Protein AF-A0A847EDJ4-F1 (afdb_monomer_lite)

Foldseek 3Di:
DFAKDWDDDQFKIWIWTQDPVGTDTDDIDTQNQVVPADPVPGGDPVSVVVVVVVVVVVCVVPVVHD

Structure (mmCIF, N/CA/C/O backbone):
data_AF-A0A847EDJ4-F1
#
_entry.id   AF-A0A847EDJ4-F1
#
loop_
_atom_site.group_PDB
_atom_site.id
_atom_site.type_symbol
_atom_site.label_atom_id
_atom_site.label_alt_id
_atom_site.label_comp_id
_atom_site.label_asym_id
_atom_site.label_entity_id
_atom_site.label_seq_id
_atom_site.pdbx_PDB_ins_code
_atom_site.Cartn_x
_atom_site.Cartn_y
_atom_site.Cartn_z
_atom_site.occupancy
_atom_site.B_iso_or_equiv
_atom_site.auth_seq_id
_atom_site.auth_comp_id
_atom_site.auth_asym_id
_atom_site.auth_atom_id
_atom_site.pdbx_PDB_model_num
ATOM 1 N N . MET A 1 1 ? -10.471 -3.334 19.627 1.00 61.44 1 MET A N 1
ATOM 2 C CA . MET A 1 1 ? -9.109 -3.069 19.125 1.00 61.44 1 MET A CA 1
ATOM 3 C C . MET A 1 1 ? -9.227 -2.120 17.955 1.00 61.44 1 MET A C 1
ATOM 5 O O . MET A 1 1 ? -10.095 -2.338 17.122 1.00 61.44 1 MET A O 1
ATOM 9 N N . ASN A 1 2 ? -8.435 -1.051 17.946 1.00 82.25 2 ASN A N 1
ATOM 10 C CA . ASN A 1 2 ? -8.384 -0.104 16.840 1.00 82.25 2 ASN A CA 1
ATOM 11 C C . ASN A 1 2 ? -7.294 -0.594 15.882 1.00 82.25 2 ASN A C 1
ATOM 13 O O . ASN A 1 2 ? -6.116 -0.438 16.191 1.00 82.25 2 ASN A O 1
ATOM 17 N N . THR A 1 3 ? -7.684 -1.288 14.816 1.00 93.19 3 THR A N 1
ATOM 18 C CA . THR A 1 3 ? -6.746 -1.916 13.875 1.00 93.19 3 THR A CA 1
ATOM 19 C C . THR A 1 3 ? -6.965 -1.352 12.486 1.00 93.19 3 THR A C 1
ATOM 21 O O . THR A 1 3 ? -8.113 -1.285 12.036 1.00 93.19 3 THR A O 1
ATOM 24 N N . ILE A 1 4 ? -5.878 -0.970 11.820 1.00 95.69 4 ILE A N 1
ATOM 25 C CA . ILE A 1 4 ? -5.907 -0.565 10.418 1.00 95.69 4 ILE A CA 1
ATOM 26 C C . ILE A 1 4 ? -5.548 -1.769 9.554 1.00 95.69 4 ILE A C 1
ATOM 28 O O . ILE A 1 4 ? -4.528 -2.420 9.752 1.00 95.69 4 ILE A O 1
ATOM 32 N N . LEU A 1 5 ? -6.412 -2.080 8.595 1.00 95.38 5 LEU A N 1
ATOM 33 C CA . LEU A 1 5 ? -6.172 -3.110 7.594 1.00 95.38 5 LEU A CA 1
ATOM 34 C C . LEU A 1 5 ? -5.759 -2.422 6.299 1.00 95.38 5 LEU A C 1
ATOM 36 O O . LEU A 1 5 ? -6.397 -1.452 5.892 1.00 95.38 5 LEU A O 1
ATOM 40 N N . ILE A 1 6 ? -4.713 -2.927 5.655 1.00 95.69 6 ILE A N 1
ATOM 41 C CA . ILE A 1 6 ? -4.243 -2.438 4.359 1.00 95.69 6 ILE A CA 1
ATOM 42 C C . ILE A 1 6 ? -4.300 -3.611 3.384 1.00 95.69 6 ILE A C 1
ATOM 44 O O . ILE A 1 6 ? -3.685 -4.648 3.620 1.00 95.69 6 ILE A O 1
ATOM 48 N N . ASP A 1 7 ? -5.058 -3.438 2.310 1.00 95.12 7 ASP A N 1
ATOM 49 C CA . ASP A 1 7 ? -5.210 -4.377 1.202 1.00 95.12 7 ASP A CA 1
ATOM 50 C C . ASP A 1 7 ? -4.494 -3.800 -0.019 1.00 95.12 7 ASP A C 1
ATOM 52 O O . ASP A 1 7 ? -4.852 -2.722 -0.503 1.00 95.12 7 ASP A O 1
ATOM 56 N N . VAL A 1 8 ? -3.454 -4.493 -0.480 1.00 94.38 8 VAL A N 1
ATOM 57 C CA . VAL A 1 8 ? -2.632 -4.087 -1.622 1.00 94.38 8 VAL A CA 1
ATOM 58 C C . VAL A 1 8 ? -2.942 -5.013 -2.791 1.00 94.38 8 VAL A C 1
ATOM 60 O O . VAL A 1 8 ? -2.453 -6.138 -2.864 1.00 94.38 8 VAL A O 1
ATOM 63 N N . GLY A 1 9 ? -3.761 -4.521 -3.718 1.00 91.06 9 GLY A N 1
ATOM 64 C CA . GLY A 1 9 ? -4.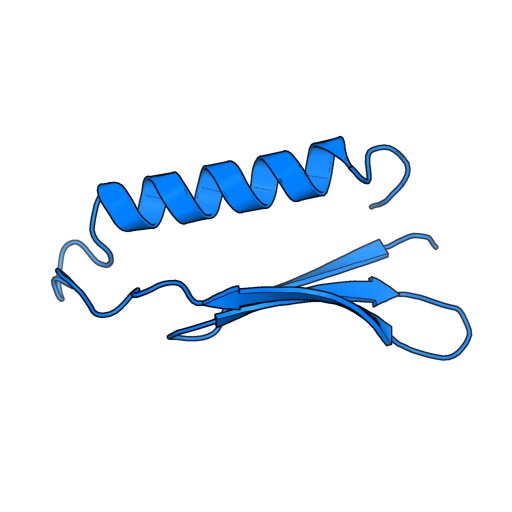046 -5.183 -4.984 1.00 91.06 9 GLY A CA 1
ATOM 65 C C . GLY A 1 9 ? -3.097 -4.742 -6.099 1.00 91.06 9 GLY A C 1
ATOM 66 O O . GLY A 1 9 ? -2.333 -3.792 -5.966 1.00 91.06 9 GLY A O 1
ATOM 67 N N . SER A 1 10 ? -3.212 -5.386 -7.262 1.00 86.88 10 SER A N 1
ATOM 68 C CA . SER A 1 10 ? -2.353 -5.116 -8.432 1.00 86.88 10 SER A CA 1
ATOM 69 C C . SER A 1 10 ? -2.531 -3.733 -9.076 1.00 86.88 10 SER A C 1
ATOM 71 O O . SER A 1 10 ? -1.785 -3.376 -9.986 1.00 86.88 10 SER A O 1
ATOM 73 N N . SER A 1 11 ? -3.531 -2.952 -8.663 1.00 90.12 11 SER A N 1
ATOM 74 C CA . SER A 1 11 ? -3.765 -1.594 -9.186 1.00 90.12 11 SER A CA 1
ATOM 75 C C . SER A 1 11 ? -4.330 -0.620 -8.155 1.00 90.12 11 SER A C 1
ATOM 77 O O . SER A 1 11 ? -4.494 0.563 -8.442 1.00 90.12 11 SER A O 1
ATOM 79 N N . THR A 1 12 ? -4.671 -1.103 -6.960 1.00 94.06 12 THR A N 1
ATOM 80 C CA . THR A 1 12 ? -5.326 -0.293 -5.933 1.00 94.06 12 THR A CA 1
ATOM 81 C C . THR A 1 12 ? -4.870 -0.713 -4.555 1.00 94.06 12 THR A C 1
ATOM 83 O O . THR A 1 12 ? -4.775 -1.907 -4.279 1.00 94.06 12 THR A O 1
ATOM 86 N N . ILE A 1 13 ? -4.708 0.265 -3.676 1.00 96.06 13 ILE A N 1
ATOM 87 C CA . ILE A 1 13 ? -4.555 0.063 -2.243 1.00 96.06 13 ILE A CA 1
ATOM 88 C C . ILE A 1 13 ? -5.826 0.544 -1.562 1.00 96.06 13 ILE A C 1
ATOM 90 O O . ILE A 1 13 ? -6.286 1.662 -1.810 1.00 96.06 13 ILE A O 1
ATOM 94 N N . LYS A 1 14 ? -6.387 -0.298 -0.700 1.00 96.94 14 LYS A N 1
ATOM 95 C CA . LYS A 1 14 ? -7.541 0.029 0.135 1.00 96.94 14 LYS A CA 1
ATOM 96 C C . LYS A 1 14 ? -7.146 -0.058 1.596 1.00 96.94 14 LYS A C 1
ATOM 98 O O . LYS A 1 14 ? -6.456 -0.989 2.004 1.00 96.94 14 LYS A O 1
ATOM 103 N N . THR A 1 15 ? -7.595 0.902 2.390 1.00 96.25 15 THR A N 1
ATOM 104 C CA . THR A 1 15 ? -7.390 0.896 3.835 1.00 96.25 15 THR A CA 1
ATOM 105 C C . THR A 1 15 ? -8.719 0.851 4.553 1.00 96.25 15 THR A C 1
ATOM 107 O O . THR A 1 15 ? -9.705 1.462 4.128 1.00 96.25 15 THR A O 1
ATOM 110 N N . TYR A 1 16 ? -8.739 0.128 5.665 1.00 96.06 16 TYR A N 1
ATOM 111 C CA . TYR A 1 16 ? -9.938 -0.070 6.454 1.00 96.06 16 TYR A CA 1
ATOM 112 C C . TYR A 1 16 ? -9.650 0.112 7.932 1.00 96.06 16 TYR A C 1
ATOM 114 O O . TYR A 1 16 ? -8.588 -0.258 8.426 1.00 96.06 16 TYR A O 1
ATOM 122 N N . LYS A 1 17 ? -10.646 0.605 8.656 1.00 94.38 17 LYS A N 1
ATOM 123 C CA . LYS A 1 17 ? -10.695 0.546 10.108 1.00 94.38 17 LYS A CA 1
ATOM 124 C C . LYS A 1 17 ? -11.490 -0.679 10.526 1.00 94.38 17 LYS A C 1
ATOM 126 O O . LYS A 1 17 ? -12.647 -0.827 10.129 1.00 94.38 17 LYS A O 1
ATOM 131 N N . ASN A 1 18 ? -10.897 -1.531 11.353 1.00 92.94 18 ASN A N 1
ATOM 132 C CA . ASN A 1 18 ? -11.635 -2.596 12.014 1.00 92.94 18 ASN A CA 1
ATOM 133 C C . ASN A 1 18 ? -12.487 -2.003 13.148 1.00 92.94 18 ASN A C 1
ATOM 135 O O . ASN A 1 18 ? -11.974 -1.342 14.054 1.00 92.94 18 ASN A O 1
ATOM 139 N N . THR A 1 19 ? -13.791 -2.234 13.094 1.00 89.50 19 THR A N 1
ATOM 140 C CA . THR A 1 19 ? -14.785 -1.760 14.063 1.00 89.50 19 THR A CA 1
ATOM 141 C C . THR A 1 19 ? -15.497 -2.952 14.703 1.00 89.50 19 THR A C 1
ATOM 143 O O . THR A 1 19 ? -15.348 -4.089 14.262 1.00 89.50 19 THR A O 1
ATOM 146 N N . LYS A 1 20 ? -16.306 -2.724 15.746 1.00 87.44 20 LYS A N 1
ATOM 147 C CA . LYS A 1 20 ? -17.086 -3.814 16.366 1.00 87.44 20 LYS A CA 1
ATOM 148 C C . LYS A 1 20 ? -18.127 -4.413 15.407 1.00 87.44 20 LYS A C 1
ATOM 150 O O . LYS A 1 20 ? -18.564 -5.535 15.624 1.00 87.44 20 LYS A O 1
ATOM 155 N N . GLN A 1 21 ? -18.525 -3.660 14.384 1.00 89.06 21 GLN A N 1
ATOM 156 C CA . GLN A 1 21 ? -19.578 -3.996 13.429 1.00 89.06 21 GLN A CA 1
ATOM 157 C C . GLN A 1 21 ? -19.029 -4.510 12.087 1.00 89.06 21 GLN A C 1
ATOM 159 O O . GLN A 1 21 ? -19.812 -4.806 11.190 1.00 89.06 21 GLN A O 1
ATOM 164 N N . GLY A 1 22 ? -17.703 -4.612 11.935 1.00 89.38 22 GLY A N 1
ATOM 165 C CA . GLY A 1 22 ? -17.046 -5.016 10.692 1.00 89.38 22 GLY A CA 1
ATOM 166 C C . GLY A 1 22 ? -15.971 -4.024 10.256 1.00 89.38 22 GLY A C 1
ATOM 167 O O . GLY A 1 22 ? -15.370 -3.337 11.082 1.00 89.38 22 GLY A O 1
ATOM 168 N N . VAL A 1 23 ? -15.725 -3.934 8.952 1.00 92.50 23 VAL A N 1
ATOM 169 C CA . VAL A 1 23 ? -14.688 -3.065 8.378 1.00 92.50 23 VAL A CA 1
ATOM 170 C C . VAL A 1 23 ? -15.296 -1.817 7.744 1.00 92.50 23 VAL A C 1
ATOM 172 O O . VAL A 1 23 ? -16.269 -1.898 6.999 1.00 92.50 23 VAL A O 1
ATOM 175 N N . GLN A 1 24 ? -14.705 -0.656 8.021 1.00 93.69 24 GLN A N 1
ATOM 176 C CA . GLN A 1 24 ? -15.058 0.615 7.388 1.00 93.69 24 GLN A CA 1
ATOM 177 C C . GLN A 1 24 ? -13.918 1.059 6.472 1.00 93.69 24 GLN A C 1
ATOM 179 O O . GLN A 1 24 ? -12.783 1.144 6.931 1.00 93.69 24 GLN A O 1
ATOM 184 N N . ILE A 1 25 ? -14.207 1.385 5.211 1.00 94.31 25 ILE A N 1
ATOM 185 C CA . ILE A 1 25 ? -13.211 1.950 4.285 1.00 94.31 25 ILE A CA 1
ATOM 186 C C . ILE A 1 25 ? -12.786 3.338 4.776 1.00 94.31 25 ILE A C 1
ATOM 188 O O . ILE A 1 25 ? -13.632 4.175 5.087 1.00 94.31 25 ILE A O 1
ATOM 192 N N . LEU A 1 26 ? -11.477 3.574 4.824 1.00 94.00 26 LEU A N 1
ATOM 193 C CA . LEU A 1 26 ? -10.888 4.878 5.125 1.00 94.00 26 LEU A CA 1
ATOM 194 C C . LEU A 1 26 ? -10.369 5.562 3.860 1.00 94.00 26 LEU A C 1
ATOM 196 O O . LEU A 1 26 ? -10.600 6.751 3.662 1.00 94.00 26 LEU A O 1
ATOM 200 N N . LEU A 1 27 ? -9.678 4.811 3.003 1.00 94.75 27 LEU A N 1
ATOM 201 C CA . LEU A 1 27 ? -9.075 5.321 1.777 1.00 94.75 27 LEU A CA 1
ATOM 202 C C . LEU A 1 27 ? -9.049 4.231 0.709 1.00 94.75 27 LEU A C 1
ATOM 204 O O . LEU A 1 27 ? -8.834 3.055 0.998 1.00 94.75 27 LEU A O 1
ATOM 208 N N . GLN A 1 28 ? -9.201 4.649 -0.542 1.00 95.88 28 GLN A N 1
ATOM 209 C CA . GLN A 1 28 ? -8.863 3.854 -1.711 1.00 95.88 28 GLN A CA 1
ATOM 210 C C . GLN A 1 28 ? -8.015 4.719 -2.640 1.00 95.88 28 GLN A C 1
ATOM 212 O O . GLN A 1 28 ? -8.422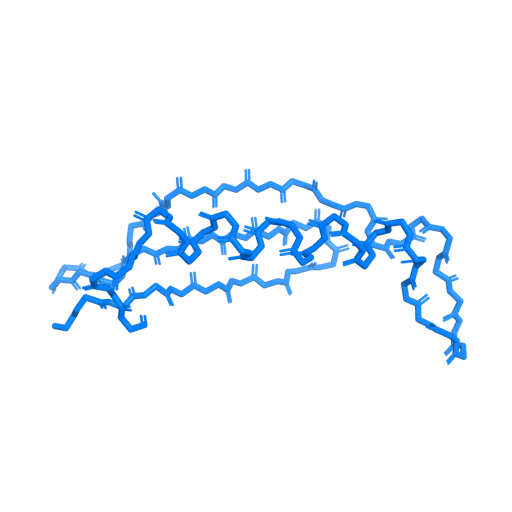 5.824 -2.994 1.00 95.88 28 GLN A O 1
ATOM 217 N N . ARG A 1 29 ? -6.849 4.214 -3.044 1.00 95.00 29 ARG A N 1
ATOM 218 C CA . ARG A 1 29 ? -5.943 4.897 -3.969 1.00 95.00 29 ARG A CA 1
ATOM 219 C C . ARG A 1 29 ? -5.512 3.947 -5.073 1.00 95.00 29 ARG A C 1
ATOM 221 O O . ARG A 1 29 ? -5.169 2.800 -4.798 1.00 95.00 29 ARG A O 1
ATOM 228 N N . SER A 1 30 ? -5.533 4.424 -6.310 1.00 94.94 30 SER A N 1
ATOM 229 C CA . SER A 1 30 ? -4.968 3.688 -7.438 1.00 94.94 30 SER A CA 1
ATOM 230 C C . SER A 1 30 ? -3.464 3.918 -7.499 1.00 94.94 30 SER A C 1
ATOM 232 O O . SER A 1 30 ? -3.018 5.050 -7.336 1.00 94.94 30 SER A O 1
ATOM 234 N N . ILE A 1 31 ? -2.711 2.850 -7.742 1.00 92.06 31 ILE A N 1
ATOM 235 C CA . ILE A 1 31 ? -1.266 2.885 -7.973 1.00 92.06 31 ILE A CA 1
ATOM 236 C C . ILE A 1 31 ? -0.974 1.997 -9.182 1.00 92.06 31 ILE A C 1
ATOM 238 O O . ILE A 1 31 ? -1.441 0.858 -9.256 1.00 92.06 31 ILE A O 1
ATOM 242 N N . ALA A 1 32 ? -0.210 2.514 -10.141 1.00 90.12 32 ALA A N 1
ATOM 243 C CA . ALA A 1 32 ? 0.089 1.837 -11.398 1.00 90.12 32 ALA A CA 1
ATOM 244 C C . ALA A 1 32 ? 1.230 0.810 -11.252 1.00 90.12 32 ALA A C 1
ATOM 246 O O . ALA A 1 32 ? 2.246 0.910 -11.919 1.00 90.12 32 ALA A O 1
ATOM 247 N N . PHE A 1 33 ? 1.062 -0.219 -10.413 1.00 89.75 33 PHE A N 1
ATOM 248 C CA . PHE A 1 33 ? 2.110 -1.225 -10.143 1.00 89.75 33 PHE A CA 1
ATOM 249 C C . PHE A 1 33 ? 2.654 -1.966 -11.367 1.00 89.75 33 PHE A C 1
ATOM 251 O O . PHE A 1 33 ? 3.749 -2.518 -11.308 1.00 89.75 33 PHE A O 1
ATOM 258 N N . LYS A 1 34 ? 1.878 -2.024 -12.451 1.00 89.12 34 LYS A N 1
ATOM 259 C CA . LYS A 1 34 ? 2.287 -2.677 -13.698 1.00 89.12 34 LYS A CA 1
ATOM 260 C C . LYS A 1 34 ? 3.133 -1.770 -14.589 1.00 89.12 34 LYS A C 1
ATOM 262 O O . LYS A 1 34 ? 3.776 -2.275 -15.503 1.00 89.12 34 LYS A O 1
ATOM 267 N N . ASP A 1 35 ? 3.098 -0.460 -14.358 1.00 89.25 35 ASP A N 1
ATOM 268 C CA . ASP A 1 35 ? 3.877 0.488 -15.140 1.00 89.25 35 ASP A CA 1
ATOM 269 C C . ASP A 1 35 ? 5.350 0.405 -14.729 1.00 89.25 35 ASP A C 1
ATOM 271 O O . ASP A 1 35 ? 5.692 0.519 -13.550 1.00 89.25 35 ASP A O 1
ATOM 275 N N . GLY A 1 36 ? 6.216 0.112 -15.699 1.00 88.06 36 GLY A N 1
ATOM 276 C CA . GLY A 1 36 ? 7.626 -0.179 -15.441 1.00 88.06 36 GLY A CA 1
ATOM 277 C C . GLY A 1 36 ? 7.880 -1.451 -14.620 1.00 88.06 36 GLY A C 1
ATOM 278 O O . GLY A 1 36 ? 8.919 -1.535 -13.970 1.00 88.06 36 GLY A O 1
ATOM 279 N N . PHE A 1 37 ? 6.952 -2.421 -14.613 1.00 92.19 37 PHE A N 1
ATOM 280 C CA . PHE A 1 37 ? 7.175 -3.710 -13.952 1.00 92.19 37 PHE A CA 1
ATOM 281 C C . PHE A 1 37 ? 8.229 -4.534 -14.695 1.00 92.19 37 PHE A C 1
ATOM 283 O O . PHE A 1 37 ? 8.085 -4.813 -15.887 1.00 92.19 37 PHE A O 1
ATOM 290 N N . ASP A 1 38 ? 9.234 -4.984 -13.954 1.00 93.31 38 ASP A N 1
ATOM 291 C CA . ASP A 1 38 ? 10.265 -5.898 -14.417 1.00 93.31 38 ASP A CA 1
ATOM 292 C C . ASP A 1 38 ? 10.108 -7.266 -13.721 1.00 93.31 38 ASP A C 1
ATOM 294 O O . ASP A 1 38 ? 9.968 -7.316 -12.499 1.00 93.31 38 ASP A O 1
ATOM 298 N N . PRO A 1 39 ? 10.115 -8.398 -14.445 1.00 93.19 39 PRO A N 1
ATOM 299 C CA . PRO A 1 39 ? 9.969 -9.716 -13.827 1.00 93.19 39 PRO A CA 1
ATOM 300 C C . PRO A 1 39 ? 11.066 -10.089 -12.816 1.00 93.19 39 PRO A C 1
ATOM 302 O O . PRO A 1 39 ? 10.799 -10.911 -11.939 1.00 93.19 39 PRO A O 1
ATOM 305 N N . GLU A 1 40 ? 12.269 -9.515 -12.914 1.00 94.62 40 GLU A N 1
ATOM 306 C CA . GLU A 1 40 ? 13.378 -9.777 -11.985 1.00 94.62 40 GLU A CA 1
ATOM 307 C C . GLU A 1 40 ? 13.438 -8.733 -10.855 1.00 94.62 40 GLU A C 1
ATOM 309 O O . GLU A 1 40 ? 13.638 -9.078 -9.689 1.00 94.62 40 GLU A O 1
ATOM 314 N N . GLY A 1 41 ? 13.234 -7.456 -11.186 1.00 89.25 41 GLY A N 1
ATOM 315 C CA . GLY A 1 41 ? 13.322 -6.301 -10.288 1.00 89.25 41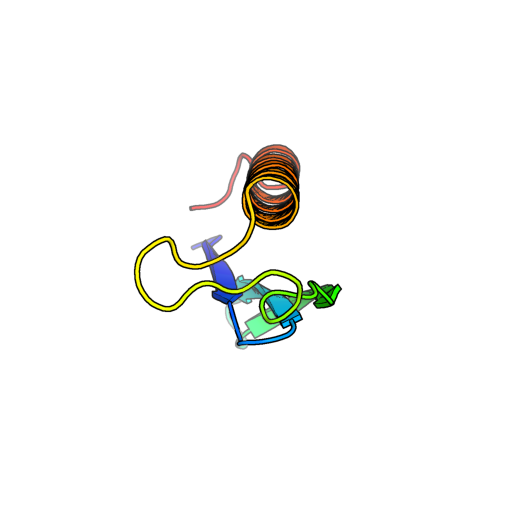 GLY A CA 1
ATOM 316 C C . GLY A 1 41 ? 12.011 -5.908 -9.597 1.00 89.25 41 GLY A C 1
ATOM 317 O O . GLY A 1 41 ? 12.033 -5.186 -8.598 1.00 89.25 41 GLY A O 1
ATOM 318 N N . GLY A 1 42 ? 10.870 -6.400 -10.078 1.00 92.56 42 GLY A N 1
ATOM 319 C CA . GLY A 1 42 ? 9.538 -6.105 -9.559 1.00 92.56 42 GLY A CA 1
ATOM 320 C C . GLY A 1 42 ? 8.993 -4.745 -10.005 1.00 92.56 42 GLY A C 1
ATOM 321 O O . GLY A 1 42 ? 9.093 -4.358 -11.16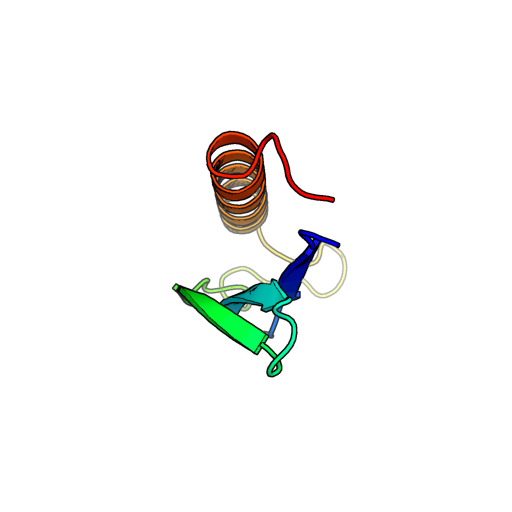4 1.00 92.56 42 GLY A O 1
ATOM 322 N N . ILE A 1 43 ? 8.343 -4.030 -9.084 1.00 93.31 43 ILE A N 1
ATOM 323 C CA . ILE A 1 43 ? 7.753 -2.708 -9.354 1.00 93.31 43 ILE A CA 1
ATOM 324 C C . ILE A 1 43 ? 8.836 -1.628 -9.481 1.00 93.31 43 ILE A C 1
ATOM 326 O O . ILE A 1 43 ? 9.891 -1.724 -8.850 1.00 93.31 43 ILE A O 1
ATOM 330 N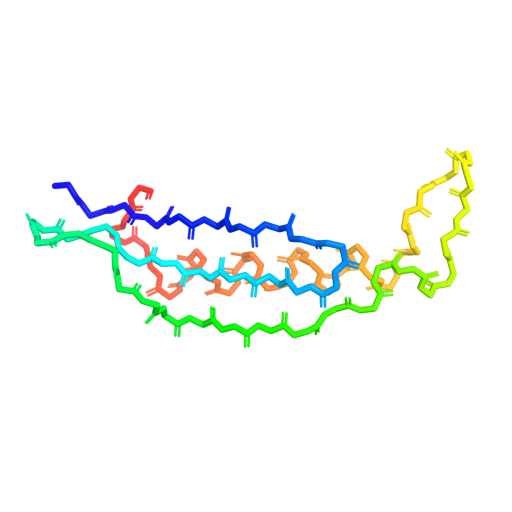 N . SER A 1 44 ? 8.541 -0.564 -10.229 1.00 93.94 44 SER A N 1
ATOM 331 C CA . SER A 1 44 ? 9.450 0.573 -10.406 1.00 93.94 44 SER A CA 1
ATOM 332 C C . SER A 1 44 ? 9.809 1.268 -9.080 1.00 93.94 44 SER A C 1
ATOM 334 O O . SER A 1 44 ? 9.080 1.196 -8.079 1.00 93.94 44 SER A O 1
ATOM 336 N N . SER A 1 45 ? 10.941 1.979 -9.065 1.00 93.25 45 SER A N 1
ATOM 337 C CA . SER A 1 45 ? 11.401 2.726 -7.883 1.00 93.25 45 SER A CA 1
ATOM 338 C C . SER A 1 45 ? 10.428 3.842 -7.504 1.00 93.25 45 SER A C 1
ATOM 340 O O . SER A 1 45 ? 10.186 4.095 -6.323 1.00 93.25 45 SER A O 1
ATOM 342 N N . GLU A 1 46 ? 9.833 4.476 -8.508 1.00 93.19 46 GLU A N 1
ATOM 343 C CA . GLU A 1 46 ? 8.831 5.527 -8.389 1.00 93.19 46 GLU A CA 1
ATOM 344 C C . GLU A 1 46 ? 7.572 4.984 -7.714 1.00 93.19 46 GLU A C 1
ATOM 346 O O . GLU A 1 46 ? 7.095 5.549 -6.728 1.00 93.19 46 GLU A O 1
ATOM 351 N N . THR A 1 47 ? 7.075 3.834 -8.177 1.00 93.12 47 THR A N 1
ATOM 352 C CA . THR A 1 47 ? 5.903 3.195 -7.579 1.00 93.12 47 THR A CA 1
ATOM 353 C C . THR A 1 47 ? 6.182 2.690 -6.165 1.00 93.12 47 THR A C 1
ATOM 355 O O . THR A 1 47 ? 5.334 2.810 -5.278 1.00 93.12 47 THR A O 1
ATOM 358 N N . LYS A 1 48 ? 7.383 2.162 -5.910 1.00 93.31 48 LYS A N 1
ATOM 359 C CA . LYS A 1 48 ? 7.801 1.752 -4.563 1.00 93.31 48 LYS A CA 1
ATOM 360 C C . LYS A 1 48 ? 7.837 2.939 -3.598 1.00 93.31 48 LYS A C 1
ATOM 362 O O . LYS A 1 48 ? 7.394 2.809 -2.457 1.00 93.31 48 LYS A O 1
ATOM 367 N N . LYS A 1 49 ? 8.325 4.095 -4.058 1.00 95.38 49 LYS A N 1
ATOM 368 C CA . LYS A 1 49 ? 8.309 5.342 -3.289 1.00 95.38 49 LYS A CA 1
ATOM 369 C C . LYS A 1 49 ? 6.876 5.782 -2.972 1.00 95.38 49 LYS A C 1
ATOM 371 O O . LYS A 1 49 ? 6.582 6.025 -1.805 1.00 95.38 49 LYS A O 1
ATOM 376 N N . GLU A 1 50 ? 5.981 5.799 -3.962 1.00 94.56 50 GLU A N 1
ATOM 377 C CA . GLU A 1 50 ? 4.568 6.161 -3.755 1.00 94.56 50 GLU A CA 1
ATOM 378 C C . GLU A 1 50 ? 3.878 5.237 -2.734 1.00 94.56 50 GLU A C 1
ATOM 380 O O . GLU A 1 50 ? 3.143 5.706 -1.861 1.00 94.56 50 GLU A O 1
ATOM 385 N N . LEU A 1 51 ? 4.145 3.927 -2.798 1.00 94.19 51 LEU A N 1
ATOM 386 C CA . LEU A 1 51 ? 3.631 2.949 -1.836 1.00 94.19 51 LEU A CA 1
ATOM 387 C C . LEU A 1 51 ? 4.073 3.271 -0.401 1.00 94.19 51 LEU A C 1
ATOM 389 O O . LEU A 1 51 ? 3.245 3.251 0.513 1.00 94.19 51 LEU A O 1
ATOM 393 N N . PHE A 1 52 ? 5.360 3.557 -0.185 1.00 95.56 52 PHE A N 1
ATOM 394 C CA . PHE A 1 52 ? 5.866 3.860 1.154 1.00 95.56 52 PHE A CA 1
ATOM 395 C C . PHE A 1 52 ? 5.335 5.183 1.693 1.00 95.56 52 PHE A C 1
ATOM 397 O O . PHE A 1 52 ? 4.856 5.214 2.824 1.00 95.56 52 PHE A O 1
ATOM 404 N N . GLU A 1 53 ? 5.319 6.237 0.877 1.00 96.25 53 GLU A N 1
ATOM 405 C CA . GLU A 1 53 ? 4.746 7.530 1.267 1.00 96.25 53 GLU A CA 1
ATOM 406 C C . GLU A 1 53 ? 3.269 7.394 1.661 1.00 96.25 53 GLU A C 1
ATOM 408 O O . GLU A 1 53 ? 2.822 7.978 2.652 1.00 96.25 53 GLU A O 1
ATOM 413 N N . LEU A 1 54 ? 2.509 6.566 0.936 1.00 95.25 54 LEU A N 1
ATOM 414 C CA . LEU A 1 54 ? 1.129 6.268 1.295 1.00 95.25 54 LEU A CA 1
ATOM 415 C C . LEU A 1 54 ? 1.041 5.556 2.652 1.00 95.25 54 LEU A C 1
ATOM 417 O O . LEU A 1 54 ? 0.278 5.998 3.513 1.00 95.25 54 LEU A O 1
ATOM 421 N N . ILE A 1 55 ? 1.806 4.480 2.860 1.00 94.50 55 ILE A N 1
ATOM 422 C CA . ILE A 1 55 ? 1.796 3.714 4.118 1.00 94.50 55 ILE A CA 1
ATOM 423 C C . ILE A 1 55 ? 2.188 4.599 5.304 1.00 94.50 55 ILE A C 1
ATOM 425 O O . ILE A 1 55 ? 1.543 4.536 6.352 1.00 94.50 55 ILE A O 1
ATOM 429 N N . ASP A 1 56 ? 3.201 5.444 5.146 1.00 95.81 56 ASP A N 1
ATOM 430 C CA . ASP A 1 56 ? 3.649 6.341 6.207 1.00 95.81 56 ASP A CA 1
ATOM 431 C C . ASP A 1 56 ? 2.597 7.411 6.515 1.00 95.81 56 ASP A C 1
ATOM 433 O O . ASP A 1 56 ? 2.308 7.658 7.687 1.00 95.81 56 ASP A O 1
ATOM 437 N N . SER A 1 57 ? 1.909 7.947 5.499 1.00 95.56 57 SER A N 1
ATOM 438 C CA . SER A 1 57 ? 0.775 8.854 5.724 1.00 95.56 57 SER A CA 1
ATOM 439 C C . SER A 1 57 ? -0.365 8.183 6.505 1.00 95.56 57 SER A C 1
ATOM 441 O O . SER A 1 57 ? -0.944 8.791 7.406 1.00 95.56 57 SER A O 1
ATOM 443 N N . ILE A 1 58 ? -0.650 6.904 6.225 1.00 94.06 58 ILE A N 1
ATOM 444 C CA . ILE A 1 58 ? -1.683 6.130 6.926 1.00 94.06 58 ILE A CA 1
ATOM 445 C C . ILE A 1 58 ? -1.283 5.926 8.387 1.00 94.06 58 ILE A C 1
ATOM 447 O O . ILE A 1 58 ? -2.119 6.116 9.271 1.00 94.06 58 ILE A O 1
ATOM 451 N N . LYS A 1 59 ? -0.021 5.578 8.664 1.00 93.62 59 LYS A N 1
ATOM 452 C CA . LYS A 1 59 ? 0.488 5.436 10.037 1.00 93.62 59 LYS A CA 1
ATOM 453 C C . LYS A 1 59 ? 0.386 6.748 10.810 1.00 93.62 59 LYS A C 1
ATOM 455 O O . LYS A 1 59 ? -0.141 6.757 11.920 1.00 93.62 59 LYS A O 1
ATOM 460 N N . GLU A 1 60 ? 0.822 7.855 10.212 1.00 95.00 60 GLU A N 1
ATOM 461 C CA . GLU A 1 60 ?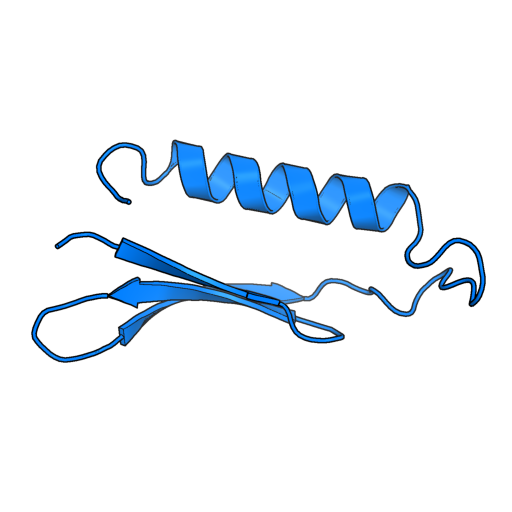 0.785 9.178 10.844 1.00 95.00 60 GLU A CA 1
ATOM 462 C C . GLU A 1 60 ? -0.644 9.632 11.170 1.00 95.00 60 GLU A C 1
ATOM 464 O O . GLU A 1 60 ? -0.895 10.166 12.250 1.00 95.00 60 GLU A O 1
ATOM 469 N N . GLN A 1 61 ? -1.605 9.357 10.286 1.00 93.25 61 GLN A N 1
ATOM 470 C CA . GLN A 1 61 ? -3.022 9.660 10.515 1.00 93.25 61 GLN A CA 1
ATOM 471 C C . GLN A 1 61 ? -3.679 8.738 11.557 1.00 93.25 61 GLN A C 1
ATOM 473 O O . GLN A 1 61 ? -4.744 9.062 12.081 1.00 93.25 61 GLN A O 1
ATOM 478 N N . ASN A 1 62 ? -3.062 7.594 11.874 1.00 91.81 62 ASN A N 1
ATOM 479 C CA . ASN A 1 62 ? -3.653 6.545 12.703 1.00 91.81 62 ASN A CA 1
ATOM 480 C C . ASN A 1 62 ? -2.759 6.110 13.880 1.00 91.81 62 ASN A C 1
ATOM 482 O O . ASN A 1 62 ? -2.907 4.980 14.340 1.00 91.81 62 ASN A O 1
ATOM 486 N N . LYS A 1 63 ? -1.906 6.992 14.431 1.00 90.94 63 LYS A N 1
ATOM 487 C CA . LYS A 1 63 ? -0.919 6.705 15.509 1.00 90.94 63 LYS A CA 1
ATOM 488 C C . LYS A 1 63 ? -1.435 5.916 16.720 1.00 90.94 63 LYS A C 1
ATOM 490 O O . LYS A 1 63 ? -0.666 5.223 17.373 1.00 90.94 63 LYS A O 1
ATOM 495 N N . ASN A 1 64 ? -2.730 6.012 17.018 1.00 88.69 64 ASN A N 1
ATOM 496 C CA . ASN A 1 64 ? -3.383 5.314 18.133 1.00 88.69 64 ASN A CA 1
ATOM 497 C C . ASN A 1 64 ? -4.023 3.974 17.716 1.00 88.69 64 ASN A C 1
ATOM 499 O O . ASN A 1 64 ? -4.967 3.494 18.353 1.00 88.69 64 ASN A O 1
ATOM 503 N N . SER A 1 65 ? -3.581 3.408 16.598 1.00 86.12 65 SER A N 1
ATOM 504 C CA . SER A 1 65 ? -4.097 2.168 16.020 1.00 86.12 65 SER A CA 1
ATOM 505 C C . SER A 1 65 ? -2.956 1.175 15.844 1.00 86.12 65 SER A C 1
ATOM 507 O O . SER A 1 65 ? -1.813 1.569 15.626 1.00 86.12 65 SER A O 1
ATOM 509 N N . LYS A 1 66 ? -3.287 -0.110 15.957 1.00 77.81 66 LYS A N 1
ATOM 510 C CA . LYS A 1 66 ? -2.398 -1.213 15.597 1.00 77.81 66 LYS A CA 1
ATOM 511 C C . LYS A 1 66 ? -2.448 -1.475 14.095 1.00 77.81 66 LYS A C 1
ATOM 513 O O . LYS A 1 66 ? -3.558 -1.343 13.524 1.00 77.81 66 LYS A O 1
#

Radius of gyration: 13.55 Å; chains: 1; bounding box: 33×19×35 Å

Sequence (66 aa):
MNTILIDVGSSTIKTYKNTKQGVQILLQRSIAFKDGFDPEGGISSETKKELFELIDSIKEQNKNSK

Secondary structure (DSSP, 8-state):
--EEEEEE-SSEEEEEEEETTEEEEEEEEE--TTTT-BTTTBS-HHHHHHHHHHHHHHHHHTTT--

pLDDT: mean 92.13, std 5.12, range [61.44, 96.94]